Protein AF-X8CTS5-F1 (afdb_monomer)

Foldseek 3Di:
DPPVLDDDDDQQACPLLCQALNSCQSLLLLLLLVLQCVVVDPQLSVQLVVQCVPPVQPDDGNDNHHDDLQVSLVSSVVSPHDPSSSVSSNVVVCSVVSVVSNVVSVVVCVVLVHDDPPWDDLPPDTFPVVPVCRVVVSRD

Secondary structure (DSSP, 8-state):
---S----------TTGGGSTTS-HHHHHHHHHHHHHTT--HHHHHHHHHHHTSTTTSPPTT-S----HHHHHHHHHHTT--HHHHHHHHHTTTHHHHHHHHHHHHHHHHHTT--SSS--B-SSSB--TTSTTHHHHHH-

Organism: NCBI:txid1299331

Structure (mmCIF, N/CA/C/O backbone):
data_AF-X8CTS5-F1
#
_entry.id   AF-X8CTS5-F1
#
loop_
_atom_site.group_PDB
_atom_site.id
_atom_site.type_symbol
_atom_site.label_atom_id
_atom_site.label_alt_id
_atom_site.label_comp_id
_atom_site.label_asym_id
_atom_site.label_entity_id
_atom_site.label_seq_id
_atom_site.pdbx_PDB_ins_code
_atom_site.Cartn_x
_atom_site.Cartn_y
_atom_site.Cartn_z
_atom_site.occupancy
_atom_site.B_iso_or_equiv
_atom_site.auth_seq_id
_atom_site.auth_comp_id
_atom_site.auth_asym_id
_atom_site.auth_atom_id
_atom_site.pdbx_PDB_model_num
ATOM 1 N N . MET A 1 1 ? -17.293 -9.358 9.202 1.00 45.88 1 MET A N 1
ATOM 2 C CA . MET A 1 1 ? -16.677 -8.081 9.616 1.00 45.88 1 MET A CA 1
ATOM 3 C C . MET A 1 1 ? -17.398 -6.948 8.890 1.00 45.88 1 MET A C 1
ATOM 5 O O . MET A 1 1 ? -17.061 -6.725 7.742 1.00 45.88 1 MET A O 1
ATOM 9 N N . ASN A 1 2 ? -18.449 -6.326 9.454 1.00 57.03 2 ASN A N 1
ATOM 10 C CA . ASN A 1 2 ? -18.931 -5.013 8.971 1.00 57.03 2 ASN A CA 1
ATOM 11 C C . ASN A 1 2 ? -20.049 -4.410 9.845 1.00 57.03 2 ASN A C 1
ATOM 13 O O . ASN A 1 2 ? -21.174 -4.201 9.403 1.00 57.03 2 ASN A O 1
ATOM 17 N N . ASN A 1 3 ? -19.741 -4.078 11.099 1.00 67.50 3 ASN A N 1
ATOM 18 C CA . ASN A 1 3 ? -20.714 -3.426 11.987 1.00 67.50 3 ASN A CA 1
ATOM 19 C C . ASN A 1 3 ? -20.666 -1.886 11.846 1.00 67.50 3 ASN A C 1
ATOM 21 O O . ASN A 1 3 ? -21.266 -1.185 12.651 1.00 67.50 3 ASN A O 1
ATOM 25 N N . LYS A 1 4 ? -19.919 -1.363 10.853 1.00 78.62 4 LYS A N 1
ATOM 26 C CA . LYS A 1 4 ? -19.697 0.073 10.568 1.00 78.62 4 LYS A CA 1
ATOM 27 C C . LYS A 1 4 ? -19.244 0.908 11.779 1.00 78.62 4 LYS A C 1
ATOM 29 O O . LYS A 1 4 ? -19.485 2.106 11.832 1.00 78.62 4 LYS A O 1
ATOM 34 N N . LYS A 1 5 ? -18.567 0.276 12.740 1.00 85.06 5 LYS A N 1
ATOM 35 C CA . LYS A 1 5 ? -18.102 0.916 13.979 1.00 85.06 5 LYS A CA 1
ATOM 36 C C . LYS A 1 5 ? -16.803 1.718 13.824 1.00 85.06 5 LYS A C 1
ATOM 38 O O . LYS A 1 5 ? -16.464 2.480 14.717 1.00 85.06 5 LYS A O 1
ATOM 43 N N . LEU A 1 6 ? -16.068 1.531 12.725 1.00 87.31 6 LEU A N 1
ATOM 44 C CA . LEU A 1 6 ? -14.766 2.155 12.490 1.00 87.31 6 LEU A CA 1
ATOM 45 C C . LEU A 1 6 ? -14.596 2.503 11.009 1.00 87.31 6 LEU A C 1
ATOM 47 O O . LEU A 1 6 ? -15.006 1.734 10.137 1.00 87.31 6 LEU A O 1
ATOM 51 N N . ALA A 1 7 ? -13.938 3.630 10.745 1.00 89.31 7 ALA A N 1
ATOM 52 C CA . ALA A 1 7 ? -13.346 3.949 9.453 1.00 89.31 7 ALA A CA 1
ATOM 53 C C . ALA A 1 7 ? -11.821 3.938 9.607 1.00 89.31 7 ALA A C 1
ATOM 55 O O . ALA A 1 7 ? -11.279 4.634 10.463 1.00 89.31 7 ALA A O 1
ATOM 56 N N . VAL A 1 8 ? -11.133 3.141 8.791 1.00 90.75 8 VAL A N 1
ATOM 57 C CA . VAL A 1 8 ? -9.670 3.028 8.831 1.00 90.75 8 VAL A CA 1
ATOM 58 C C . VAL A 1 8 ? -9.076 3.913 7.744 1.00 90.75 8 VAL A C 1
ATOM 60 O O . VAL A 1 8 ? -9.451 3.804 6.577 1.00 90.75 8 VAL A O 1
ATOM 63 N N . ARG A 1 9 ? -8.134 4.784 8.118 1.00 91.25 9 ARG A N 1
ATOM 64 C CA . ARG A 1 9 ? -7.338 5.571 7.173 1.00 91.25 9 ARG A CA 1
ATOM 65 C C . ARG A 1 9 ? -5.901 5.062 7.172 1.00 91.25 9 ARG A C 1
ATOM 67 O O . ARG A 1 9 ? -5.203 5.165 8.175 1.00 91.25 9 ARG A O 1
ATOM 74 N N . TYR A 1 10 ? -5.458 4.553 6.028 1.00 92.88 10 TYR A N 1
ATOM 75 C CA . TYR A 1 10 ? -4.080 4.115 5.834 1.00 92.88 10 TYR A CA 1
ATOM 76 C C . TYR A 1 10 ? -3.195 5.301 5.441 1.00 92.88 10 TYR A C 1
ATOM 78 O O . TYR A 1 10 ? -3.404 5.931 4.404 1.00 92.88 10 TYR A O 1
ATOM 86 N N . HIS A 1 11 ? -2.191 5.590 6.265 1.00 93.81 11 HIS A N 1
ATOM 87 C CA . HIS A 1 11 ? -1.124 6.542 5.960 1.00 93.81 11 HIS A CA 1
ATOM 88 C C . HIS A 1 11 ? 0.127 5.754 5.583 1.00 93.81 11 HIS A C 1
ATOM 90 O O . HIS A 1 11 ? 0.928 5.389 6.439 1.00 93.81 11 HIS A O 1
ATOM 96 N N . LEU A 1 12 ? 0.249 5.423 4.300 1.00 95.50 12 LEU A N 1
ATOM 97 C CA . LEU A 1 12 ? 1.366 4.625 3.805 1.00 95.50 12 LEU A CA 1
ATOM 98 C C . LEU A 1 12 ? 2.591 5.507 3.575 1.00 95.50 12 LEU A C 1
ATOM 100 O O . LEU A 1 12 ? 2.459 6.640 3.121 1.00 95.50 12 LEU A O 1
ATOM 104 N N . LEU A 1 13 ? 3.767 4.974 3.891 1.00 96.00 13 LEU A N 1
ATOM 105 C CA . LEU A 1 13 ? 5.047 5.681 3.880 1.00 96.00 13 LEU A CA 1
ATOM 106 C C . LEU A 1 13 ? 6.053 4.928 3.002 1.00 96.00 13 LEU A C 1
ATOM 108 O O . LEU A 1 13 ? 5.826 3.769 2.660 1.00 96.00 13 LEU A O 1
ATOM 112 N N . ASN A 1 14 ? 7.172 5.567 2.656 1.00 96.19 14 ASN A N 1
ATOM 113 C CA . ASN A 1 14 ? 8.181 5.006 1.753 1.00 96.19 14 ASN A CA 1
ATOM 114 C C . ASN A 1 14 ? 9.644 5.186 2.218 1.00 96.19 14 ASN A C 1
ATOM 116 O O . ASN A 1 14 ? 10.563 5.131 1.413 1.00 96.19 14 ASN A O 1
ATOM 120 N N . PHE A 1 15 ? 9.899 5.365 3.518 1.00 93.38 15 PHE A N 1
ATOM 121 C CA . PHE A 1 15 ? 11.212 5.817 4.037 1.00 93.38 15 PHE A CA 1
ATOM 122 C C . PHE A 1 15 ? 12.238 4.688 4.028 1.00 93.38 15 PHE A C 1
ATOM 124 O O . PHE A 1 15 ? 13.425 4.922 4.225 1.00 93.38 15 PHE A O 1
ATOM 131 N N . LEU A 1 16 ? 11.764 3.460 3.828 1.00 93.75 16 LEU A N 1
ATOM 132 C CA . LEU A 1 16 ? 12.583 2.271 3.676 1.00 93.75 16 LEU A CA 1
ATOM 133 C C . LEU A 1 16 ? 12.985 2.035 2.215 1.00 93.75 16 LEU A C 1
ATOM 135 O O . LEU A 1 16 ? 13.644 1.037 1.943 1.00 93.75 16 LEU A O 1
ATOM 139 N N . ASP A 1 17 ? 12.625 2.926 1.281 1.00 95.75 17 ASP A N 1
ATOM 140 C CA . ASP A 1 17 ? 13.036 2.819 -0.121 1.00 95.75 17 ASP A CA 1
ATOM 141 C C . ASP A 1 17 ? 14.544 2.620 -0.247 1.00 95.75 17 ASP A C 1
ATOM 143 O O . ASP A 1 17 ? 14.956 1.609 -0.806 1.00 95.75 17 ASP A O 1
ATOM 147 N N . ASP A 1 18 ? 15.365 3.470 0.373 1.00 94.50 18 ASP A N 1
ATOM 148 C CA . ASP A 1 18 ? 16.833 3.375 0.300 1.00 94.50 18 ASP A CA 1
ATOM 149 C C . ASP A 1 18 ? 17.414 2.070 0.875 1.00 94.50 18 ASP A C 1
ATOM 151 O O . ASP A 1 18 ? 18.564 1.730 0.596 1.00 94.50 18 ASP A O 1
ATOM 155 N N . ARG A 1 19 ? 16.631 1.326 1.668 1.00 93.31 19 ARG A N 1
ATOM 156 C CA . ARG A 1 19 ? 17.015 0.023 2.237 1.00 93.31 19 ARG A CA 1
ATOM 157 C C . ARG A 1 19 ? 16.587 -1.167 1.381 1.00 93.31 19 ARG A C 1
ATOM 159 O O . ARG A 1 19 ? 16.966 -2.298 1.678 1.00 93.31 19 ARG A O 1
ATOM 166 N N . SER A 1 20 ? 15.774 -0.931 0.357 1.00 95.81 20 SER A N 1
ATOM 167 C CA . SER A 1 20 ? 15.361 -1.953 -0.603 1.00 95.81 20 SER A CA 1
ATOM 168 C C . SER A 1 20 ? 16.398 -2.127 -1.712 1.00 95.81 20 SER A C 1
ATOM 170 O O . SER A 1 20 ? 17.134 -1.191 -2.035 1.00 95.81 20 SER A O 1
ATOM 172 N N . HIS A 1 21 ? 16.436 -3.309 -2.330 1.00 96.25 21 HIS A N 1
ATOM 173 C CA . HIS A 1 21 ? 17.362 -3.607 -3.424 1.00 96.25 21 HIS A CA 1
ATOM 174 C C . HIS A 1 21 ? 17.200 -2.629 -4.601 1.00 96.25 21 HIS A C 1
ATOM 176 O O . HIS A 1 21 ? 18.170 -2.060 -5.098 1.00 96.25 21 HIS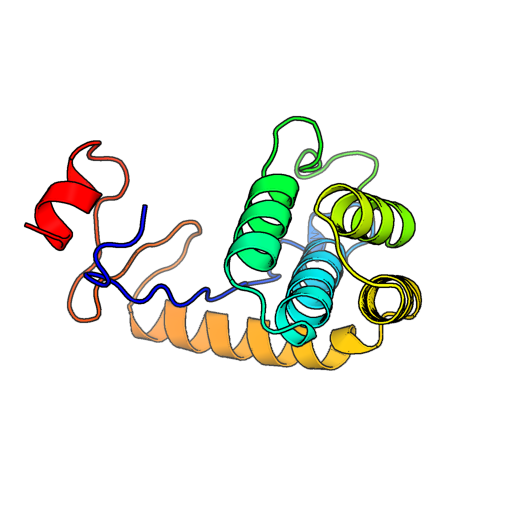 A O 1
ATOM 182 N N . SER A 1 22 ? 15.954 -2.373 -5.001 1.00 96.00 22 SER A N 1
ATOM 183 C CA . SER A 1 22 ? 15.584 -1.467 -6.093 1.00 96.00 22 SER A CA 1
ATOM 184 C C . SER A 1 22 ? 15.649 0.018 -5.729 1.00 96.00 22 SER A C 1
ATOM 186 O O . SER A 1 22 ? 15.407 0.864 -6.591 1.00 96.00 22 SER A O 1
ATOM 188 N N . ARG A 1 23 ? 15.888 0.353 -4.455 1.00 96.56 23 ARG A N 1
ATOM 189 C CA . ARG A 1 23 ? 15.771 1.709 -3.890 1.00 96.56 23 ARG A CA 1
ATOM 190 C C . ARG A 1 23 ? 14.406 2.386 -4.076 1.00 96.56 23 ARG A C 1
ATOM 192 O O . ARG A 1 23 ? 14.295 3.602 -3.976 1.00 96.56 23 ARG A O 1
ATOM 199 N N . THR A 1 24 ? 13.370 1.618 -4.408 1.00 96.88 24 THR A N 1
ATOM 200 C CA . THR A 1 24 ? 12.047 2.149 -4.788 1.00 96.88 24 THR A CA 1
ATOM 201 C C . THR A 1 24 ? 10.883 1.265 -4.344 1.00 96.88 24 THR A C 1
ATOM 203 O O . THR A 1 24 ? 9.730 1.578 -4.649 1.00 96.88 24 THR A O 1
ATOM 206 N N . TYR A 1 25 ? 11.155 0.149 -3.657 1.00 97.38 25 TYR A N 1
ATOM 207 C CA . TYR A 1 25 ? 10.148 -0.868 -3.346 1.00 97.38 25 TYR A CA 1
ATOM 208 C C . TYR A 1 25 ? 8.935 -0.307 -2.603 1.00 97.38 25 TYR A C 1
ATOM 210 O O . TYR A 1 25 ? 7.799 -0.591 -2.979 1.00 97.38 25 TYR A O 1
ATOM 218 N N . SER A 1 26 ? 9.156 0.501 -1.566 1.00 97.25 26 SER A N 1
ATOM 219 C CA . SER A 1 26 ? 8.071 1.051 -0.756 1.00 97.25 26 SER A CA 1
ATOM 220 C C . SER A 1 26 ? 7.232 2.025 -1.581 1.00 97.25 26 SER A C 1
ATOM 222 O O . SER A 1 26 ? 6.009 1.946 -1.540 1.00 97.25 26 SER A O 1
ATOM 224 N N . THR A 1 27 ? 7.849 2.886 -2.398 1.00 98.19 27 THR A N 1
ATOM 225 C CA . THR A 1 27 ? 7.102 3.758 -3.323 1.00 98.19 27 THR A CA 1
ATOM 226 C C . THR A 1 27 ? 6.270 2.955 -4.326 1.00 98.19 27 THR A C 1
ATOM 228 O O . THR A 1 27 ? 5.101 3.283 -4.536 1.00 98.19 27 THR A O 1
ATOM 231 N N . ARG A 1 28 ? 6.827 1.894 -4.925 1.00 98.38 28 ARG A N 1
ATOM 232 C CA . ARG A 1 28 ? 6.109 1.035 -5.888 1.00 98.38 28 ARG A CA 1
ATOM 233 C C . ARG A 1 28 ? 4.964 0.269 -5.222 1.00 98.38 28 ARG A C 1
ATOM 235 O O . ARG A 1 28 ? 3.858 0.245 -5.757 1.00 98.38 28 ARG A O 1
ATOM 242 N N . ALA A 1 29 ? 5.178 -0.257 -4.016 1.00 98.19 29 ALA A N 1
ATOM 243 C CA . ALA A 1 29 ? 4.128 -0.890 -3.221 1.00 98.19 29 ALA A CA 1
ATOM 244 C C . ALA A 1 29 ? 2.999 0.100 -2.885 1.00 98.19 29 ALA A C 1
ATOM 246 O O . ALA A 1 29 ? 1.826 -0.215 -3.080 1.00 98.19 29 ALA A O 1
ATOM 247 N N . VAL A 1 30 ? 3.334 1.323 -2.450 1.00 98.19 30 VAL A N 1
ATOM 248 C CA . VAL A 1 30 ? 2.351 2.391 -2.201 1.00 98.19 30 VAL A CA 1
ATOM 249 C C . VAL A 1 30 ? 1.574 2.716 -3.478 1.00 98.19 30 VAL A C 1
ATOM 251 O O . VAL A 1 30 ? 0.346 2.758 -3.430 1.00 98.19 30 VAL A O 1
ATOM 254 N N . ALA A 1 31 ? 2.243 2.885 -4.621 1.00 98.38 31 ALA A N 1
ATOM 255 C CA . ALA A 1 31 ? 1.583 3.134 -5.905 1.00 98.38 31 ALA A CA 1
ATOM 256 C C . ALA A 1 31 ? 0.599 2.015 -6.267 1.00 98.38 31 ALA A C 1
ATOM 258 O O . ALA A 1 31 ? -0.549 2.292 -6.609 1.00 98.38 31 ALA A O 1
ATOM 259 N N . ALA A 1 32 ? 0.998 0.753 -6.089 1.00 98.38 32 ALA A N 1
ATOM 260 C CA . ALA A 1 32 ? 0.124 -0.380 -6.358 1.00 98.38 32 ALA A CA 1
ATOM 261 C C . ALA A 1 32 ? -1.143 -0.367 -5.486 1.00 98.38 32 ALA A C 1
ATOM 263 O O . ALA A 1 32 ? -2.228 -0.675 -5.982 1.00 98.38 32 ALA A O 1
ATOM 264 N N . THR A 1 33 ? -1.052 0.061 -4.217 1.00 97.88 33 THR A N 1
ATOM 265 C CA . THR A 1 33 ? -2.255 0.230 -3.380 1.00 97.88 33 THR A CA 1
ATOM 266 C C . THR A 1 33 ? -3.200 1.312 -3.909 1.00 97.88 33 THR A C 1
ATOM 268 O O . THR A 1 33 ? -4.413 1.145 -3.790 1.00 97.88 33 THR A O 1
ATOM 271 N N . TYR A 1 34 ? -2.6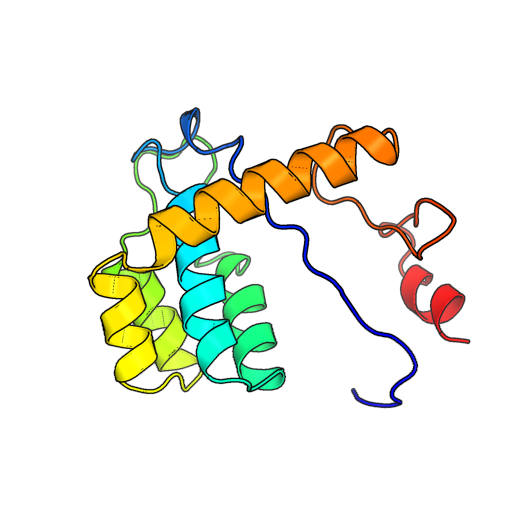89 2.390 -4.517 1.00 97.44 34 TYR A N 1
ATOM 272 C CA . TYR A 1 34 ? -3.520 3.444 -5.112 1.00 97.44 34 TYR A CA 1
ATOM 273 C C . TYR A 1 34 ? -4.191 2.985 -6.410 1.00 97.44 34 TYR A C 1
ATOM 275 O O . TYR A 1 34 ? -5.402 3.174 -6.545 1.00 97.44 34 TYR A O 1
ATOM 283 N N . CYS A 1 35 ? -3.469 2.257 -7.269 1.00 98.06 35 CYS A N 1
ATOM 284 C CA . CYS A 1 35 ? -4.062 1.600 -8.435 1.00 98.06 35 CYS A CA 1
ATOM 285 C C . CYS A 1 35 ? -5.218 0.674 -8.020 1.00 98.06 35 CYS A C 1
ATOM 287 O O . CYS A 1 35 ? -6.282 0.678 -8.634 1.00 98.06 35 CYS A O 1
ATOM 289 N N . VAL A 1 36 ? -5.032 -0.113 -6.955 1.00 98.00 36 VAL A N 1
ATOM 290 C CA . VAL A 1 36 ? -6.069 -1.008 -6.422 1.00 98.00 36 VAL A CA 1
ATOM 291 C C . VAL A 1 36 ? -7.243 -0.223 -5.824 1.00 98.00 36 VAL A C 1
ATOM 293 O O . VAL A 1 36 ? -8.402 -0.559 -6.072 1.00 98.00 36 VAL A O 1
ATOM 296 N N . ALA A 1 37 ? -6.968 0.848 -5.076 1.00 96.56 37 ALA A N 1
ATOM 297 C CA . ALA A 1 37 ? -7.999 1.701 -4.486 1.00 96.56 37 ALA A CA 1
ATOM 298 C C . ALA A 1 37 ? -8.897 2.371 -5.540 1.00 96.56 37 ALA A C 1
ATOM 300 O O . ALA A 1 37 ? -10.077 2.599 -5.271 1.00 96.56 37 ALA A O 1
ATOM 301 N N . ALA A 1 38 ? -8.381 2.637 -6.74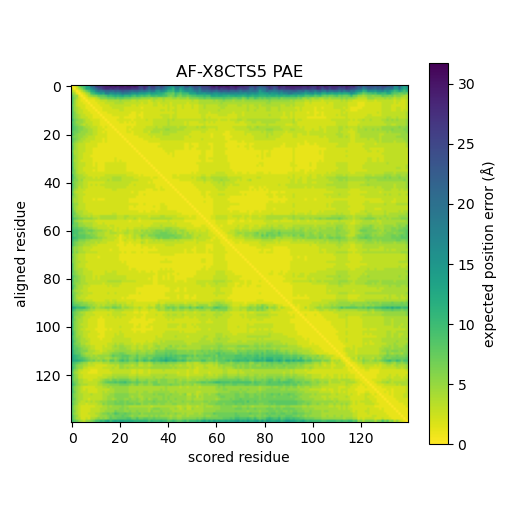6 1.00 95.44 38 ALA A N 1
ATOM 302 C CA . ALA A 1 38 ? -9.151 3.220 -7.847 1.00 95.44 38 ALA A CA 1
ATOM 303 C C . ALA A 1 38 ? -10.338 2.344 -8.297 1.00 95.44 38 ALA A C 1
ATOM 305 O O . ALA A 1 38 ? -11.307 2.864 -8.848 1.00 95.44 38 ALA A O 1
ATOM 306 N N . GLN A 1 39 ? -10.310 1.034 -8.021 1.00 96.06 39 GLN A N 1
ATOM 307 C CA . GLN A 1 39 ? -11.431 0.130 -8.303 1.00 96.06 39 GLN A CA 1
ATOM 308 C C . GLN A 1 39 ? -12.598 0.281 -7.303 1.00 96.06 39 GLN A C 1
ATOM 310 O O . GLN A 1 39 ? -13.672 -0.270 -7.532 1.00 96.06 39 GLN A O 1
ATOM 315 N N . ASN A 1 40 ? -12.420 1.052 -6.222 1.00 95.62 40 ASN A N 1
ATOM 316 C CA . ASN A 1 40 ? -13.458 1.379 -5.238 1.00 95.62 40 ASN A CA 1
ATOM 317 C C . ASN A 1 40 ? -14.152 0.149 -4.611 1.00 95.62 40 ASN A C 1
ATOM 319 O O . ASN A 1 40 ? -15.351 0.163 -4.328 1.00 95.62 40 ASN A O 1
ATOM 323 N N . ASP A 1 41 ? -13.385 -0.917 -4.374 1.00 95.88 41 ASP A N 1
ATOM 324 C CA . ASP A 1 41 ? -13.825 -2.116 -3.661 1.00 95.88 41 ASP A CA 1
ATOM 325 C C . ASP A 1 41 ? -12.991 -2.282 -2.384 1.00 95.88 41 ASP A C 1
ATOM 327 O O . ASP A 1 41 ? -11.797 -2.586 -2.418 1.00 95.88 41 ASP A O 1
ATOM 331 N N . ALA A 1 42 ? -13.634 -2.064 -1.234 1.00 92.94 42 ALA A N 1
ATOM 332 C CA . ALA A 1 42 ? -12.971 -2.093 0.065 1.00 92.94 42 ALA A CA 1
ATOM 333 C C . ALA A 1 42 ? -12.458 -3.489 0.449 1.00 92.94 42 ALA A C 1
ATOM 335 O O . ALA A 1 42 ? -11.424 -3.592 1.113 1.00 92.94 42 ALA A O 1
ATOM 336 N N . LYS A 1 43 ? -13.155 -4.560 0.045 1.00 94.06 43 LYS A N 1
ATOM 337 C CA . LYS A 1 43 ? -12.711 -5.927 0.339 1.00 94.06 43 LYS A CA 1
ATOM 338 C C . LYS A 1 43 ? -11.469 -6.241 -0.484 1.00 94.06 43 LYS A C 1
ATOM 340 O O . LYS A 1 43 ? -10.481 -6.707 0.070 1.00 94.06 43 LYS A O 1
ATOM 345 N N . LEU A 1 44 ? -11.506 -5.920 -1.773 1.00 96.94 44 LEU A N 1
ATOM 346 C CA . LEU A 1 44 ? -10.384 -6.118 -2.684 1.00 96.94 44 LEU A CA 1
ATOM 347 C C . LEU A 1 44 ? -9.150 -5.321 -2.239 1.00 96.94 44 LEU A C 1
ATOM 349 O O . LEU A 1 44 ? -8.051 -5.873 -2.194 1.00 96.94 44 LEU A O 1
ATOM 353 N N . TYR A 1 45 ? -9.327 -4.056 -1.838 1.00 97.25 45 TYR A N 1
ATOM 354 C CA . TYR A 1 45 ? -8.242 -3.253 -1.270 1.00 97.25 45 TYR A CA 1
ATOM 355 C C . TYR A 1 45 ? -7.656 -3.898 -0.011 1.00 97.25 45 TYR A C 1
ATOM 357 O O . TYR A 1 45 ? -6.438 -4.023 0.098 1.00 97.25 45 TYR A O 1
ATOM 365 N N . SER A 1 46 ? -8.510 -4.333 0.922 1.00 95.94 46 SER A N 1
ATOM 366 C CA . SER A 1 46 ? -8.064 -4.991 2.154 1.00 95.94 46 SER A CA 1
ATOM 367 C C . SER A 1 46 ? -7.301 -6.283 1.862 1.00 95.94 46 SER A C 1
ATOM 369 O O . SER A 1 46 ? -6.254 -6.507 2.463 1.00 95.94 46 SER A O 1
ATOM 371 N N . ASP A 1 47 ? -7.786 -7.111 0.936 1.00 97.81 47 ASP A N 1
ATOM 372 C CA . ASP A 1 47 ? -7.143 -8.374 0.568 1.00 97.81 47 ASP A CA 1
ATOM 373 C C . ASP A 1 47 ? -5.779 -8.129 -0.100 1.00 97.81 47 ASP A C 1
ATOM 375 O O . ASP A 1 47 ? -4.797 -8.788 0.244 1.00 97.81 47 ASP A O 1
ATOM 379 N N . PHE A 1 48 ? -5.685 -7.147 -1.007 1.00 98.44 48 PHE A N 1
ATOM 380 C CA . PHE A 1 48 ? -4.412 -6.742 -1.611 1.00 98.44 48 PHE A CA 1
ATOM 381 C C . PHE A 1 48 ? -3.430 -6.223 -0.559 1.00 98.44 48 PHE A C 1
ATOM 383 O O . PHE A 1 48 ? -2.276 -6.651 -0.518 1.00 98.44 48 PHE A O 1
ATOM 390 N N . TYR A 1 49 ? -3.897 -5.319 0.306 1.00 97.81 49 TYR A N 1
ATOM 391 C CA . TYR A 1 49 ? -3.092 -4.728 1.366 1.00 97.81 49 TYR A CA 1
ATOM 392 C C . TYR A 1 49 ? -2.550 -5.803 2.309 1.00 97.81 49 TYR A C 1
ATOM 394 O O . TYR A 1 49 ? -1.349 -5.843 2.555 1.00 97.81 49 TYR A O 1
ATOM 402 N N . SER A 1 50 ? -3.394 -6.728 2.775 1.00 97.44 50 SER A N 1
ATOM 403 C CA . SER A 1 50 ? -2.953 -7.884 3.564 1.00 97.44 50 SER A CA 1
ATOM 404 C C . SER A 1 50 ? -1.961 -8.763 2.800 1.00 97.44 50 SER A C 1
ATOM 406 O O . SER A 1 50 ? -0.990 -9.233 3.387 1.00 97.44 50 SER A O 1
ATOM 408 N N . GLY A 1 51 ? -2.164 -8.942 1.493 1.00 98.19 51 GLY A N 1
ATOM 409 C CA . GLY A 1 51 ? -1.250 -9.663 0.615 1.00 98.19 51 GLY A CA 1
ATOM 410 C C . GLY A 1 51 ? 0.163 -9.077 0.582 1.00 98.19 51 GLY A C 1
ATOM 411 O O . GLY A 1 51 ? 1.120 -9.843 0.589 1.00 98.19 51 GLY A O 1
ATOM 412 N N . LEU A 1 52 ? 0.319 -7.748 0.629 1.00 97.75 52 LEU A N 1
ATOM 413 C CA . LEU A 1 52 ? 1.638 -7.095 0.661 1.00 97.75 52 LEU A CA 1
ATOM 414 C C . LEU A 1 52 ? 2.461 -7.448 1.911 1.00 97.75 52 LEU A C 1
ATOM 416 O O . LEU A 1 52 ? 3.689 -7.473 1.843 1.00 97.75 52 LEU A O 1
ATOM 420 N N . PHE A 1 53 ? 1.790 -7.714 3.035 1.00 96.19 53 PHE A N 1
ATOM 421 C CA . PHE A 1 53 ? 2.407 -8.069 4.321 1.00 96.19 53 PHE A CA 1
ATOM 422 C C . PHE A 1 53 ? 2.415 -9.577 4.593 1.00 96.19 53 PHE A C 1
ATOM 424 O O . PHE A 1 53 ? 2.845 -10.011 5.662 1.00 96.19 53 PHE A O 1
ATOM 431 N N . ALA A 1 54 ? 1.933 -10.396 3.656 1.00 97.06 54 ALA A N 1
ATOM 432 C CA . ALA A 1 54 ? 2.010 -11.841 3.794 1.00 97.06 54 ALA A CA 1
ATOM 433 C C . ALA A 1 54 ? 3.482 -12.283 3.818 1.00 97.06 54 ALA A C 1
ATOM 435 O O . ALA A 1 54 ? 4.308 -11.764 3.065 1.00 97.06 54 ALA A O 1
ATOM 436 N N . SER A 1 55 ? 3.813 -13.272 4.651 1.00 93.44 55 SER A N 1
ATOM 437 C CA . SER A 1 55 ? 5.196 -13.741 4.851 1.00 93.44 55 SER A CA 1
ATOM 438 C C . SER A 1 55 ? 5.871 -14.248 3.574 1.00 93.44 55 SER A C 1
ATOM 440 O O . SER A 1 55 ? 7.091 -14.214 3.458 1.00 93.44 55 SER A O 1
ATOM 442 N N . ASN A 1 56 ? 5.084 -14.711 2.604 1.00 93.44 56 ASN A N 1
ATOM 443 C CA . ASN A 1 56 ? 5.551 -15.171 1.301 1.00 93.44 56 ASN A CA 1
ATOM 444 C C . ASN A 1 56 ? 5.596 -14.063 0.238 1.00 93.44 56 ASN A C 1
ATOM 446 O O . ASN A 1 56 ? 5.955 -14.363 -0.902 1.00 93.44 56 ASN A O 1
ATOM 450 N N . PHE A 1 57 ? 5.202 -12.830 0.570 1.00 96.62 57 PHE A N 1
ATOM 451 C CA . PHE A 1 57 ? 5.171 -11.689 -0.342 1.00 96.62 57 PHE A CA 1
ATOM 452 C C . PHE A 1 57 ? 6.080 -10.546 0.122 1.00 96.62 57 PHE A C 1
ATOM 454 O O . PHE A 1 57 ? 6.884 -10.055 -0.670 1.00 96.62 57 PHE A O 1
ATOM 461 N N . GLN A 1 58 ? 6.013 -10.156 1.396 1.00 94.19 58 GLN A N 1
ATOM 462 C CA . GLN A 1 58 ? 6.847 -9.085 1.932 1.00 94.19 58 GLN A CA 1
ATOM 463 C C . GLN A 1 58 ? 8.336 -9.443 1.765 1.00 94.19 58 GLN A C 1
ATOM 465 O O . GLN A 1 58 ? 8.765 -10.488 2.261 1.00 94.19 58 GLN A O 1
ATOM 470 N N . PRO A 1 59 ? 9.136 -8.630 1.052 1.00 94.50 59 PRO A N 1
ATOM 471 C CA . PRO A 1 59 ? 10.555 -8.898 0.904 1.00 94.50 59 PRO A CA 1
ATOM 472 C C . PRO A 1 59 ? 11.257 -8.731 2.249 1.00 94.50 59 PRO A C 1
ATOM 474 O O . PRO A 1 59 ? 10.859 -7.922 3.091 1.00 94.50 59 PRO A O 1
ATOM 477 N N . GLN A 1 60 ? 12.338 -9.481 2.428 1.00 93.06 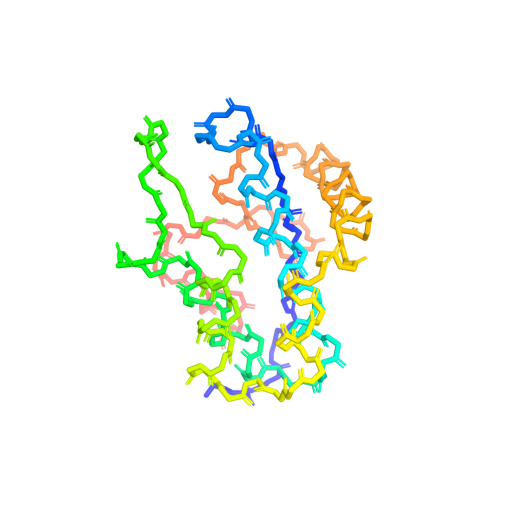60 GLN A N 1
ATOM 478 C CA . GLN A 1 60 ? 13.235 -9.283 3.554 1.00 93.06 60 GLN A CA 1
ATOM 479 C C . GLN A 1 60 ? 13.866 -7.885 3.465 1.00 93.06 60 GLN A C 1
ATOM 481 O O . GLN A 1 60 ? 14.430 -7.519 2.432 1.00 93.06 60 GLN A O 1
ATOM 486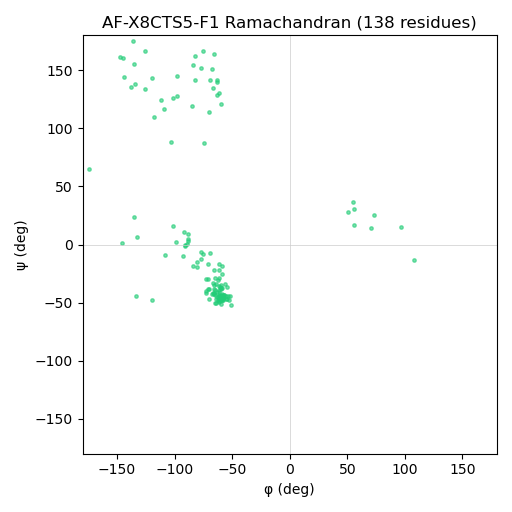 N N . GLU A 1 61 ? 13.797 -7.103 4.545 1.00 86.69 61 GLU A N 1
ATOM 487 C CA . GLU A 1 61 ? 14.472 -5.801 4.609 1.00 86.69 61 GLU A CA 1
ATOM 488 C C . GLU A 1 61 ? 15.992 -5.991 4.456 1.00 86.69 61 GLU A C 1
ATOM 490 O O . GLU A 1 61 ? 16.585 -6.845 5.116 1.00 86.69 61 GLU A O 1
ATOM 495 N N . GLY A 1 62 ? 16.619 -5.224 3.557 1.00 89.00 62 GLY A N 1
ATOM 496 C CA . GLY A 1 62 ? 18.034 -5.393 3.207 1.00 89.00 62 GLY A CA 1
ATOM 497 C C . GLY A 1 62 ? 18.350 -6.665 2.405 1.00 89.00 62 GLY A C 1
ATOM 498 O O . GLY A 1 62 ? 19.515 -7.046 2.309 1.00 89.00 62 GLY A O 1
ATOM 499 N N . GLY A 1 63 ? 17.335 -7.341 1.856 1.00 91.81 63 GLY A N 1
ATOM 500 C CA . GLY A 1 63 ? 17.503 -8.512 1.000 1.00 91.81 63 GLY A CA 1
ATOM 501 C C . GLY A 1 63 ? 18.197 -8.208 -0.333 1.00 91.81 63 GLY A C 1
ATOM 502 O O . GLY A 1 63 ? 18.286 -7.062 -0.776 1.00 91.81 63 GLY A O 1
ATOM 503 N N . ALA A 1 64 ? 18.677 -9.266 -0.991 1.00 93.50 64 ALA A N 1
ATOM 504 C CA . ALA A 1 64 ? 19.359 -9.173 -2.284 1.00 93.50 64 ALA A CA 1
ATOM 505 C C . ALA A 1 64 ? 18.422 -8.826 -3.453 1.00 93.50 64 ALA A C 1
ATOM 507 O O . ALA A 1 64 ? 18.908 -8.428 -4.502 1.00 93.50 64 ALA A O 1
ATOM 508 N N . GLU A 1 65 ? 17.109 -8.974 -3.270 1.00 95.12 65 GLU A N 1
ATOM 509 C CA . GLU A 1 65 ? 16.068 -8.668 -4.249 1.00 95.12 65 GLU A CA 1
ATOM 510 C C . GLU A 1 65 ? 14.824 -8.133 -3.521 1.00 95.12 65 GLU A C 1
ATOM 512 O O . GLU A 1 65 ? 14.637 -8.354 -2.320 1.00 95.12 65 GLU A O 1
ATOM 517 N N . ASP A 1 66 ? 13.958 -7.440 -4.255 1.00 96.94 66 ASP A N 1
ATOM 518 C CA . ASP A 1 66 ? 12.621 -7.051 -3.810 1.00 96.94 66 ASP A CA 1
ATOM 519 C C . ASP A 1 66 ? 11.594 -7.294 -4.928 1.00 96.94 66 ASP A C 1
ATOM 521 O O . ASP A 1 66 ? 11.952 -7.718 -6.028 1.00 96.94 66 ASP A O 1
ATOM 525 N N . ARG A 1 67 ? 10.300 -7.087 -4.645 1.00 97.56 67 ARG A N 1
ATOM 526 C CA . ARG A 1 67 ? 9.247 -7.425 -5.614 1.00 97.56 67 ARG A CA 1
ATOM 527 C C . ARG A 1 67 ? 9.256 -6.505 -6.815 1.00 97.56 67 ARG A C 1
ATOM 529 O O . ARG A 1 67 ? 9.366 -5.286 -6.686 1.00 97.56 67 ARG A O 1
ATOM 536 N N . THR A 1 68 ? 9.002 -7.095 -7.969 1.00 97.75 68 THR A N 1
ATOM 537 C CA . THR A 1 68 ? 8.778 -6.406 -9.239 1.00 97.75 68 THR A CA 1
ATOM 538 C C . THR A 1 68 ? 7.336 -5.910 -9.377 1.00 97.75 68 THR A C 1
ATOM 540 O O . THR A 1 68 ? 6.409 -6.413 -8.737 1.00 97.75 68 THR A O 1
ATOM 543 N N . ASP A 1 69 ? 7.108 -4.972 -10.296 1.00 98.19 69 ASP A N 1
ATOM 544 C CA . ASP A 1 69 ? 5.754 -4.485 -10.604 1.00 98.19 69 ASP A CA 1
ATOM 545 C C . ASP A 1 69 ? 4.874 -5.582 -11.222 1.00 98.19 69 ASP A C 1
ATOM 547 O O . ASP A 1 69 ? 3.662 -5.627 -11.009 1.00 98.19 69 ASP A O 1
ATOM 551 N N . GLY A 1 70 ? 5.492 -6.540 -11.920 1.00 98.31 70 GLY A N 1
ATOM 552 C CA . GLY A 1 70 ? 4.820 -7.747 -12.393 1.00 98.31 70 GLY A CA 1
ATOM 553 C C . GLY A 1 70 ? 4.275 -8.610 -11.252 1.00 98.31 70 GLY A C 1
ATOM 554 O O . GLY A 1 70 ? 3.161 -9.123 -11.362 1.00 98.31 70 GLY A O 1
ATOM 555 N N . GLU A 1 71 ? 5.012 -8.732 -10.147 1.00 98.56 71 GLU A N 1
ATOM 556 C CA . GLU A 1 71 ? 4.566 -9.473 -8.962 1.00 98.56 71 GLU A CA 1
ATOM 557 C C . GLU A 1 71 ? 3.472 -8.735 -8.190 1.00 98.56 71 GLU A C 1
ATOM 559 O O . GLU A 1 71 ? 2.503 -9.371 -7.777 1.00 98.56 71 GLU A O 1
ATOM 564 N N . PHE A 1 72 ? 3.557 -7.406 -8.052 1.00 98.62 72 PHE A N 1
ATOM 565 C CA . PHE A 1 72 ? 2.452 -6.614 -7.494 1.00 98.62 72 PHE A CA 1
ATOM 566 C C . PHE A 1 72 ? 1.182 -6.759 -8.336 1.00 98.62 72 PHE A C 1
ATOM 568 O O . PHE A 1 72 ? 0.096 -6.980 -7.802 1.00 98.62 72 PHE A O 1
ATOM 575 N N . ALA A 1 73 ? 1.313 -6.701 -9.662 1.00 98.62 73 ALA A N 1
ATOM 576 C CA . ALA A 1 73 ? 0.199 -6.903 -10.573 1.00 98.62 73 ALA A CA 1
ATOM 577 C C . ALA A 1 73 ? -0.374 -8.324 -10.447 1.00 98.62 73 ALA A C 1
ATOM 579 O O . ALA A 1 73 ? -1.589 -8.509 -10.420 1.00 98.62 73 ALA A O 1
ATOM 580 N N . GLN A 1 74 ? 0.478 -9.342 -10.316 1.00 98.62 74 GLN A N 1
ATOM 581 C CA . GLN A 1 74 ? 0.017 -10.710 -10.108 1.00 98.62 74 GLN A CA 1
ATOM 582 C C . GLN A 1 74 ? -0.707 -10.873 -8.764 1.00 98.62 74 GLN A C 1
ATOM 584 O O . GLN A 1 74 ? -1.741 -11.537 -8.725 1.00 98.62 74 GLN A O 1
ATOM 589 N N . LEU A 1 75 ? -0.232 -10.237 -7.689 1.00 98.69 75 LEU A N 1
ATOM 590 C CA . LEU A 1 75 ? -0.936 -10.207 -6.407 1.00 98.69 75 LEU A CA 1
ATOM 591 C C . LEU A 1 75 ? -2.315 -9.546 -6.541 1.00 98.69 75 LEU A C 1
ATOM 593 O O . LEU A 1 75 ? -3.311 -10.128 -6.114 1.00 98.69 75 LEU A O 1
ATOM 597 N N . ALA A 1 76 ? -2.391 -8.380 -7.191 1.00 98.50 76 ALA A N 1
ATOM 598 C CA . ALA A 1 76 ? -3.651 -7.684 -7.451 1.00 98.50 76 ALA A CA 1
ATOM 599 C C . ALA A 1 76 ? -4.628 -8.572 -8.2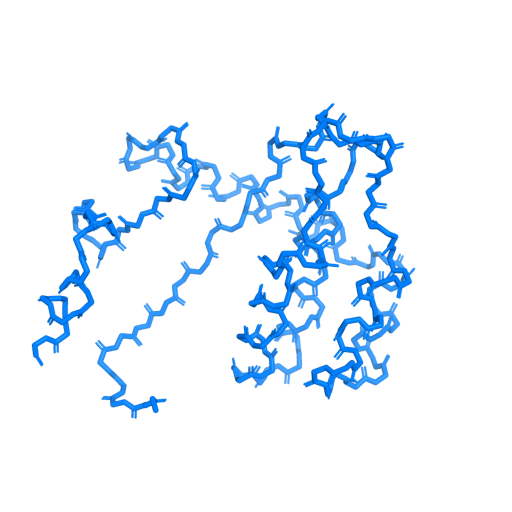40 1.00 98.50 76 ALA A C 1
ATOM 601 O O . ALA A 1 76 ? -5.798 -8.693 -7.882 1.00 98.50 76 ALA A O 1
ATOM 602 N N . LYS A 1 77 ? -4.137 -9.273 -9.268 1.00 98.38 77 LYS A N 1
ATOM 603 C CA . LYS A 1 77 ? -4.935 -10.231 -10.042 1.00 98.38 77 LYS A CA 1
ATOM 604 C C . LYS A 1 77 ? -5.456 -11.377 -9.171 1.00 98.38 77 LYS A C 1
ATOM 606 O O . LYS A 1 77 ? -6.623 -11.737 -9.291 1.00 98.38 77 LYS A O 1
ATOM 611 N N . THR A 1 78 ? -4.616 -11.940 -8.300 1.00 98.31 78 THR A N 1
ATOM 612 C CA . THR A 1 78 ? -4.987 -13.042 -7.395 1.00 98.31 78 THR A CA 1
ATOM 613 C C . THR A 1 78 ? -6.134 -12.658 -6.457 1.00 98.31 78 THR A C 1
ATOM 615 O O . THR A 1 78 ? -6.987 -13.496 -6.180 1.00 98.31 78 THR A O 1
ATOM 618 N N . VAL A 1 79 ? -6.202 -11.397 -6.016 1.00 98.00 79 VAL A N 1
ATOM 619 C CA . VAL A 1 79 ? -7.301 -10.896 -5.168 1.00 98.00 79 VAL A CA 1
ATOM 620 C C . VAL A 1 79 ? -8.505 -10.362 -5.960 1.00 98.00 79 VAL A C 1
ATOM 622 O O . VAL A 1 79 ? -9.456 -9.859 -5.368 1.00 98.00 79 VAL A O 1
ATOM 625 N N . GLY A 1 80 ? -8.497 -10.490 -7.293 1.00 97.94 80 GLY A N 1
ATOM 626 C CA . GLY A 1 80 ? -9.636 -10.163 -8.158 1.00 97.94 80 GLY A CA 1
ATOM 627 C C . GLY A 1 80 ? -9.608 -8.777 -8.809 1.00 97.94 80 GLY A C 1
ATOM 628 O O . GLY A 1 80 ? -10.637 -8.330 -9.317 1.00 97.94 80 GLY A O 1
ATOM 629 N N . ALA A 1 81 ? -8.466 -8.082 -8.823 1.00 98.19 81 ALA A N 1
ATOM 630 C CA . ALA A 1 81 ? -8.343 -6.792 -9.502 1.00 98.19 81 ALA A CA 1
ATOM 631 C C . ALA A 1 81 ? -8.552 -6.909 -11.021 1.00 98.19 81 ALA A C 1
ATOM 633 O O . ALA A 1 81 ? -8.078 -7.844 -11.673 1.00 98.19 81 ALA A O 1
ATOM 634 N N . GLY A 1 82 ? -9.262 -5.931 -11.586 1.00 97.94 82 GLY A N 1
ATOM 635 C CA . GLY A 1 82 ? -9.554 -5.857 -13.015 1.00 97.94 82 GLY A CA 1
ATOM 636 C C . GLY A 1 82 ? -8.349 -5.415 -13.850 1.00 97.94 82 GLY A C 1
ATOM 637 O O . GLY A 1 82 ? -7.371 -4.874 -13.338 1.00 97.94 82 GLY A O 1
ATOM 638 N N . ALA A 1 83 ? -8.435 -5.592 -15.172 1.00 97.94 83 ALA A N 1
ATOM 639 C CA . ALA A 1 83 ? -7.329 -5.322 -16.097 1.00 97.94 83 ALA A CA 1
ATOM 640 C C . ALA A 1 83 ? -6.769 -3.887 -16.014 1.00 97.94 83 ALA A C 1
ATOM 642 O O . ALA A 1 83 ? -5.563 -3.707 -16.145 1.00 97.94 83 ALA A O 1
ATOM 643 N N . ALA A 1 84 ? -7.610 -2.881 -15.746 1.00 97.69 84 ALA A N 1
ATOM 644 C CA . ALA A 1 84 ? -7.164 -1.495 -15.590 1.00 97.69 84 ALA A CA 1
ATOM 645 C C . ALA A 1 84 ? -6.186 -1.319 -14.412 1.00 97.69 84 ALA A C 1
ATOM 647 O O . ALA A 1 84 ? -5.166 -0.652 -14.560 1.00 97.69 84 ALA A O 1
ATOM 648 N N . VAL A 1 85 ? -6.445 -1.983 -13.279 1.00 98.06 85 VAL A N 1
ATOM 649 C CA . VAL A 1 85 ? -5.547 -1.980 -12.111 1.00 98.06 85 VAL A CA 1
ATOM 650 C C . VAL A 1 85 ? -4.224 -2.660 -12.453 1.00 98.06 85 VAL A C 1
ATOM 652 O O . VAL A 1 85 ? -3.158 -2.143 -12.137 1.00 98.06 85 VAL A O 1
ATOM 655 N N . ILE A 1 86 ? -4.285 -3.800 -13.147 1.00 98.44 86 ILE A N 1
ATOM 656 C CA . ILE A 1 86 ? -3.095 -4.540 -13.591 1.00 98.44 86 ILE A CA 1
ATOM 657 C C . ILE 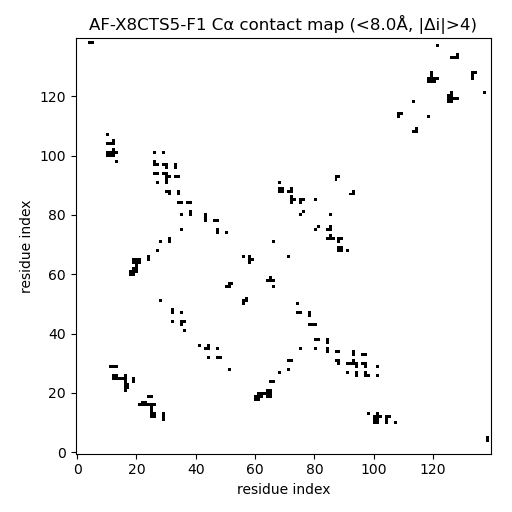A 1 86 ? -2.215 -3.673 -14.494 1.00 98.44 86 ILE A C 1
ATOM 659 O O . ILE A 1 86 ? -0.995 -3.672 -14.336 1.00 98.44 86 ILE A O 1
ATOM 663 N N . THR A 1 87 ? -2.825 -2.936 -15.424 1.00 98.31 87 THR A N 1
ATOM 664 C CA . THR A 1 87 ? -2.114 -1.998 -16.297 1.00 98.31 87 THR A CA 1
ATOM 665 C C . THR A 1 87 ? -1.486 -0.866 -15.492 1.00 98.31 87 THR A C 1
ATOM 667 O O . THR A 1 87 ? -0.282 -0.680 -15.619 1.00 98.31 87 THR A O 1
ATOM 670 N N . CYS A 1 88 ? -2.250 -0.201 -14.617 1.00 98.19 88 CYS A N 1
ATOM 671 C CA . CYS A 1 88 ? -1.768 0.895 -13.762 1.00 98.19 88 CYS A CA 1
ATOM 672 C C . CYS A 1 88 ? -0.529 0.498 -12.945 1.00 98.19 88 CYS A C 1
ATOM 674 O O . CYS A 1 88 ? 0.454 1.236 -12.886 1.00 98.19 88 CYS A O 1
ATOM 676 N N . ILE A 1 89 ? -0.545 -0.704 -12.353 1.00 98.25 89 ILE A N 1
ATOM 677 C CA . ILE A 1 89 ? 0.593 -1.212 -11.578 1.00 98.25 89 ILE A CA 1
ATOM 678 C C . ILE A 1 89 ? 1.817 -1.406 -12.477 1.00 98.25 89 ILE A C 1
ATOM 680 O O . ILE A 1 89 ? 2.913 -0.994 -12.114 1.00 98.25 89 ILE A O 1
ATOM 684 N N . LYS A 1 90 ? 1.645 -2.029 -13.649 1.00 97.19 90 LYS A N 1
ATOM 685 C CA . LYS A 1 90 ? 2.760 -2.349 -14.553 1.00 97.19 90 LYS A CA 1
ATOM 686 C C . LYS A 1 90 ? 3.363 -1.128 -15.241 1.00 97.19 90 LYS A C 1
ATOM 688 O O . LYS A 1 90 ? 4.536 -1.175 -15.596 1.00 97.19 90 LYS A O 1
ATOM 693 N N . SER A 1 91 ? 2.574 -0.086 -15.488 1.00 95.56 91 SER A N 1
ATOM 694 C CA . SER A 1 91 ? 3.060 1.157 -16.093 1.00 95.56 91 SER A CA 1
ATOM 695 C C . SER A 1 91 ? 3.670 2.116 -15.071 1.00 95.56 91 SER A C 1
ATOM 697 O O . SER A 1 91 ? 4.427 3.005 -15.455 1.00 95.56 91 SER A O 1
ATOM 699 N N . GLY A 1 92 ? 3.378 1.930 -13.778 1.00 91.94 92 GLY A N 1
ATOM 700 C CA . GLY A 1 92 ? 3.844 2.821 -12.719 1.00 91.94 92 GLY A CA 1
ATOM 701 C C . GLY A 1 92 ? 3.124 4.173 -12.707 1.00 91.94 92 GLY A C 1
ATOM 702 O O . GLY A 1 92 ? 3.687 5.152 -12.213 1.00 91.94 92 GLY A O 1
ATOM 703 N N . ASP A 1 93 ? 1.893 4.240 -13.230 1.00 87.44 93 ASP A N 1
ATOM 704 C CA . ASP A 1 93 ? 1.131 5.492 -13.389 1.00 87.44 93 ASP A CA 1
ATOM 705 C C . ASP A 1 93 ? 1.000 6.263 -12.065 1.00 87.44 93 ASP A C 1
ATOM 707 O O . ASP A 1 93 ? 1.101 7.490 -12.026 1.00 87.44 93 ASP A O 1
ATOM 711 N N . ASP A 1 94 ? 0.849 5.537 -10.954 1.00 92.75 94 ASP A N 1
ATOM 712 C CA . ASP A 1 94 ? 0.622 6.117 -9.630 1.00 92.75 94 ASP A CA 1
ATOM 713 C C . ASP A 1 94 ? 1.894 6.371 -8.807 1.00 92.75 94 ASP A C 1
ATOM 715 O O . ASP A 1 94 ? 1.807 6.719 -7.628 1.00 92.75 94 ASP A O 1
ATOM 719 N N . LEU A 1 95 ? 3.096 6.273 -9.388 1.00 95.56 95 LEU A N 1
ATOM 720 C CA . LEU A 1 95 ? 4.337 6.573 -8.654 1.00 95.56 95 LEU A CA 1
ATOM 721 C C . LEU A 1 95 ? 4.400 8.028 -8.164 1.00 95.56 95 LEU A C 1
ATOM 723 O O . LEU A 1 95 ? 4.907 8.295 -7.071 1.00 95.56 95 LEU A O 1
ATOM 727 N N . GLY A 1 96 ? 3.873 8.976 -8.945 1.00 94.75 96 GLY A N 1
ATOM 728 C CA . GLY A 1 96 ? 3.756 10.378 -8.531 1.00 94.75 96 GLY A CA 1
ATOM 729 C C . GLY A 1 96 ? 2.800 10.542 -7.348 1.00 94.75 96 GLY A C 1
ATOM 730 O O . GLY A 1 96 ? 3.173 11.110 -6.319 1.00 94.75 96 GLY A O 1
ATOM 731 N N . THR A 1 97 ? 1.601 9.960 -7.464 1.00 94.88 97 THR A N 1
ATOM 732 C CA . THR A 1 97 ? 0.593 9.907 -6.396 1.00 94.88 97 THR A CA 1
ATOM 733 C C . THR A 1 97 ? 1.180 9.308 -5.120 1.00 94.88 97 THR A C 1
ATOM 735 O O . THR A 1 97 ? 1.043 9.887 -4.042 1.00 94.88 97 THR A O 1
ATOM 738 N N . ALA A 1 98 ? 1.890 8.184 -5.238 1.00 97.12 98 ALA A N 1
ATOM 739 C CA . ALA A 1 98 ? 2.507 7.480 -4.125 1.00 97.12 98 ALA A CA 1
ATOM 740 C C . ALA A 1 98 ? 3.490 8.359 -3.354 1.00 97.12 98 ALA A C 1
ATOM 742 O O . ALA A 1 98 ? 3.385 8.454 -2.132 1.00 97.12 98 ALA A O 1
ATOM 743 N N . LYS A 1 99 ? 4.390 9.061 -4.056 1.00 97.44 99 LYS A N 1
ATOM 744 C CA . LYS A 1 99 ? 5.358 9.975 -3.432 1.00 97.44 99 LYS A CA 1
ATOM 745 C C . LYS A 1 99 ? 4.658 11.086 -2.657 1.00 97.44 99 LYS A C 1
ATOM 747 O O . LYS A 1 99 ? 4.932 11.268 -1.475 1.00 97.44 99 LYS A O 1
ATOM 752 N N . THR A 1 100 ? 3.704 11.780 -3.282 1.00 97.19 100 THR A N 1
ATOM 753 C CA . THR A 1 100 ? 2.942 12.850 -2.618 1.00 97.19 100 THR A CA 1
ATOM 754 C C . THR A 1 100 ? 2.199 12.335 -1.387 1.00 97.19 100 THR A C 1
ATOM 756 O O . THR A 1 100 ? 2.190 12.978 -0.336 1.00 97.19 100 THR A O 1
ATOM 759 N N . LYS A 1 101 ? 1.572 11.162 -1.488 1.00 96.12 101 LYS A N 1
ATOM 760 C CA . LYS A 1 101 ? 0.809 10.576 -0.386 1.00 96.12 101 LYS A CA 1
ATOM 761 C C . LYS A 1 101 ? 1.706 10.101 0.751 1.00 96.12 101 LYS A C 1
ATOM 763 O O . LYS A 1 101 ? 1.346 10.331 1.903 1.00 96.12 101 LYS A O 1
ATOM 768 N N . ALA A 1 102 ? 2.871 9.536 0.442 1.00 96.62 102 ALA A N 1
ATOM 769 C CA . ALA A 1 102 ? 3.875 9.192 1.437 1.00 96.62 102 ALA A CA 1
ATOM 770 C C . ALA A 1 102 ? 4.375 10.443 2.172 1.00 96.62 102 ALA A C 1
ATOM 772 O O . ALA A 1 102 ? 4.325 10.469 3.399 1.00 96.62 102 ALA A O 1
ATOM 773 N N . THR A 1 103 ? 4.727 11.521 1.454 1.00 96.06 103 THR A N 1
ATOM 774 C CA . THR A 1 103 ? 5.089 12.826 2.046 1.00 96.06 103 THR A CA 1
ATOM 775 C C . THR A 1 103 ? 4.023 13.338 3.020 1.00 96.06 103 THR A C 1
ATOM 777 O O . THR A 1 103 ? 4.337 13.698 4.156 1.00 96.06 103 THR A O 1
ATOM 780 N N . ASN A 1 104 ? 2.750 13.309 2.622 1.00 94.94 104 ASN A N 1
ATOM 781 C CA . ASN A 1 104 ? 1.643 13.718 3.493 1.00 94.94 104 ASN A CA 1
ATOM 782 C C . ASN A 1 104 ? 1.474 12.781 4.702 1.00 94.94 104 ASN A C 1
ATOM 784 O O . ASN A 1 104 ? 1.131 13.227 5.801 1.00 94.94 104 ASN A O 1
ATOM 788 N N . GLY A 1 105 ? 1.735 11.486 4.513 1.00 94.00 105 GLY A N 1
ATOM 789 C CA . GLY A 1 105 ? 1.792 10.496 5.581 1.00 94.00 105 GLY A CA 1
ATOM 790 C C . GLY A 1 105 ? 2.837 10.853 6.638 1.00 94.00 105 GLY A C 1
ATOM 791 O O . GLY A 1 105 ? 2.503 10.848 7.820 1.00 94.00 105 GLY A O 1
ATOM 792 N N . TYR A 1 106 ? 4.056 11.244 6.243 1.00 92.19 106 TYR A N 1
ATOM 793 C CA . TYR A 1 106 ? 5.082 11.688 7.201 1.00 92.19 106 TYR A CA 1
ATOM 794 C C . TYR A 1 106 ? 4.662 12.918 7.974 1.00 92.19 106 TYR A C 1
ATOM 796 O O . TYR A 1 106 ? 4.831 12.953 9.188 1.00 92.19 106 TYR A O 1
ATOM 804 N N . SER A 1 107 ? 4.112 13.918 7.282 1.00 91.88 107 SER A N 1
ATOM 805 C CA . SER A 1 107 ? 3.634 15.132 7.941 1.00 91.88 107 SER A CA 1
ATOM 806 C C . SER A 1 107 ? 2.595 14.784 9.011 1.00 91.88 107 SER A C 1
ATOM 808 O O . SER A 1 107 ? 2.713 15.235 10.150 1.00 91.88 107 SER A O 1
ATOM 810 N N . THR A 1 108 ? 1.668 13.875 8.694 1.00 90.94 108 THR A N 1
ATOM 811 C CA . THR A 1 108 ? 0.684 13.366 9.662 1.00 90.94 108 THR A CA 1
ATOM 812 C C . THR A 1 108 ? 1.360 12.649 10.834 1.00 90.94 108 THR A C 1
ATOM 814 O O . THR A 1 108 ? 1.074 12.974 11.982 1.00 90.94 108 THR A O 1
ATOM 817 N N . LEU A 1 109 ? 2.281 11.716 10.560 1.00 90.88 109 LEU A N 1
ATOM 818 C CA . LEU A 1 109 ? 2.992 10.935 11.580 1.00 90.88 109 LEU A CA 1
ATOM 819 C C . LEU A 1 109 ? 3.786 11.838 12.541 1.00 90.88 109 LEU A C 1
ATOM 821 O O . LEU A 1 109 ? 3.711 11.678 13.757 1.00 90.88 109 LEU A O 1
ATOM 825 N N . SER A 1 110 ? 4.487 12.838 11.999 1.00 88.81 110 SER A N 1
ATOM 826 C CA . SER A 1 110 ? 5.226 13.822 12.794 1.00 88.81 110 SER A CA 1
ATOM 827 C C . SER A 1 110 ? 4.307 14.700 13.645 1.00 88.81 110 SER A C 1
ATOM 829 O O . SER A 1 110 ? 4.625 14.971 14.799 1.00 88.81 110 SER A O 1
ATOM 831 N N . GLY A 1 111 ? 3.139 15.089 13.118 1.00 89.31 111 GLY A N 1
ATOM 832 C CA . GLY A 1 111 ? 2.167 15.919 13.832 1.00 89.31 111 GLY A CA 1
ATOM 833 C C . GLY A 1 111 ? 1.549 15.225 15.048 1.00 89.31 111 GLY A C 1
ATOM 834 O O . GLY A 1 111 ? 1.090 15.899 15.966 1.00 89.31 111 GLY A O 1
ATOM 835 N N . VAL A 1 112 ? 1.579 13.889 15.083 1.00 88.94 112 VAL A N 1
ATOM 836 C CA . VAL A 1 112 ? 1.125 13.072 16.221 1.00 88.94 112 VAL A CA 1
ATOM 837 C C . VAL A 1 112 ? 2.281 12.552 17.086 1.00 88.94 112 VAL A C 1
ATOM 839 O O . VAL A 1 112 ? 2.083 11.648 17.895 1.00 88.94 112 VAL A O 1
ATOM 842 N N . ASN A 1 113 ? 3.485 13.125 16.942 1.00 86.75 113 ASN A N 1
ATOM 843 C CA . ASN A 1 113 ? 4.705 12.746 17.669 1.00 86.75 113 ASN A CA 1
ATOM 844 C C . ASN A 1 113 ? 5.089 11.259 17.530 1.00 86.75 113 ASN A C 1
ATOM 846 O O . ASN A 1 113 ? 5.683 10.676 18.438 1.00 86.75 113 ASN A O 1
ATOM 850 N N . ALA A 1 114 ? 4.768 10.639 16.393 1.00 86.44 114 ALA A N 1
ATOM 851 C CA . ALA A 1 114 ? 5.168 9.273 16.081 1.00 86.44 114 ALA A CA 1
ATOM 852 C C . ALA A 1 114 ? 6.420 9.256 15.188 1.00 86.44 114 ALA A C 1
ATOM 854 O O . ALA A 1 114 ? 6.613 10.122 14.334 1.00 86.44 114 ALA A O 1
ATOM 855 N N . ASN A 1 115 ? 7.286 8.259 15.385 1.00 83.44 115 ASN A N 1
ATOM 856 C CA . ASN A 1 115 ? 8.590 8.163 14.713 1.00 83.44 115 ASN A CA 1
ATOM 857 C C . ASN A 1 115 ? 8.889 6.775 14.118 1.00 83.44 115 ASN A C 1
ATOM 859 O O . ASN A 1 115 ? 10.005 6.528 13.666 1.00 83.44 115 ASN A O 1
ATOM 863 N N . SER A 1 116 ? 7.923 5.857 14.139 1.00 87.62 116 SER A N 1
ATOM 864 C CA . SER A 1 116 ? 8.102 4.476 13.693 1.00 87.62 116 SER A CA 1
ATOM 865 C C . SER A 1 116 ? 6.820 3.912 13.089 1.00 87.62 116 SER A C 1
ATOM 867 O O . SER A 1 116 ? 5.725 4.438 13.292 1.00 87.62 116 SER A O 1
ATOM 869 N N . THR A 1 117 ? 6.970 2.835 12.321 1.00 90.69 117 THR A N 1
ATOM 870 C CA . THR A 1 117 ? 5.861 2.047 11.782 1.00 90.69 117 THR A CA 1
ATOM 871 C C . THR A 1 117 ? 5.939 0.607 12.294 1.00 90.69 117 THR A C 1
ATOM 873 O O . THR A 1 117 ? 7.047 0.072 12.352 1.00 90.69 117 THR A O 1
ATOM 876 N N . PRO A 1 118 ? 4.803 -0.053 12.580 1.00 93.44 118 PRO A N 1
ATOM 877 C CA . PRO A 1 118 ? 3.451 0.497 12.508 1.00 93.44 118 PRO A CA 1
ATOM 878 C C . PRO A 1 118 ? 3.117 1.400 13.710 1.00 93.44 118 PRO A C 1
ATOM 880 O O . PRO A 1 118 ? 3.634 1.218 14.811 1.00 93.44 118 PRO A O 1
ATOM 883 N N . PHE A 1 119 ? 2.225 2.366 13.480 1.00 94.56 119 PHE A N 1
ATOM 884 C CA . PHE A 1 119 ? 1.657 3.264 14.488 1.00 94.56 119 PHE A CA 1
ATOM 885 C C . PHE A 1 119 ? 0.142 3.350 14.278 1.00 94.56 119 PHE A C 1
ATOM 887 O O . PHE A 1 119 ? -0.314 3.428 13.136 1.00 94.56 119 PHE A O 1
ATOM 894 N N . VAL A 1 120 ? -0.634 3.320 15.364 1.00 94.44 120 VAL A N 1
ATOM 895 C CA . VAL A 1 120 ? -2.103 3.344 15.323 1.00 94.44 120 VAL A CA 1
ATOM 896 C C . VAL A 1 120 ? -2.607 4.489 16.193 1.00 94.44 120 VAL A C 1
ATOM 898 O O . VAL A 1 120 ? -2.150 4.671 17.318 1.00 94.44 120 VAL A O 1
ATOM 901 N N . TRP A 1 121 ? -3.554 5.259 15.663 1.00 93.00 121 TRP A N 1
ATOM 902 C CA . TRP A 1 121 ? -4.138 6.434 16.303 1.00 93.00 121 TRP A CA 1
ATOM 903 C C . TRP A 1 121 ? -5.645 6.436 16.067 1.00 93.00 121 TRP A C 1
ATOM 905 O O . TRP A 1 121 ? -6.091 6.171 14.950 1.00 93.00 121 TRP A O 1
ATOM 915 N N . ASP A 1 122 ? -6.424 6.714 17.106 1.00 91.62 122 ASP A N 1
ATOM 916 C CA . ASP A 1 122 ? -7.892 6.658 17.056 1.00 91.62 122 ASP A CA 1
ATOM 917 C C . ASP A 1 122 ? -8.559 7.991 16.670 1.00 91.62 122 ASP A C 1
ATOM 919 O O . ASP A 1 122 ? -9.782 8.065 16.566 1.00 91.62 122 ASP A O 1
ATOM 923 N N . GLY A 1 123 ? -7.768 9.042 16.435 1.00 88.81 123 GLY A N 1
ATOM 924 C CA . GLY A 1 123 ? -8.263 10.405 16.215 1.00 88.81 123 GLY A CA 1
ATOM 925 C C . GLY A 1 123 ? -7.998 11.360 17.380 1.00 88.81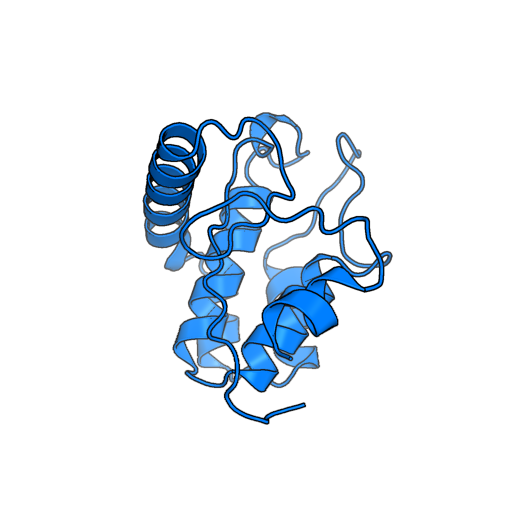 123 GLY A C 1
ATOM 926 O O . GLY A 1 123 ? -8.115 12.573 17.213 1.00 88.81 123 GLY A O 1
ATOM 927 N N . VAL A 1 124 ? -7.621 10.832 18.546 1.00 88.25 124 VAL A N 1
ATOM 928 C CA . VAL A 1 124 ? -7.324 11.612 19.754 1.00 88.25 124 VAL A CA 1
ATOM 929 C C . VAL A 1 124 ? -6.020 11.136 20.390 1.00 88.25 124 VAL A C 1
ATOM 931 O O .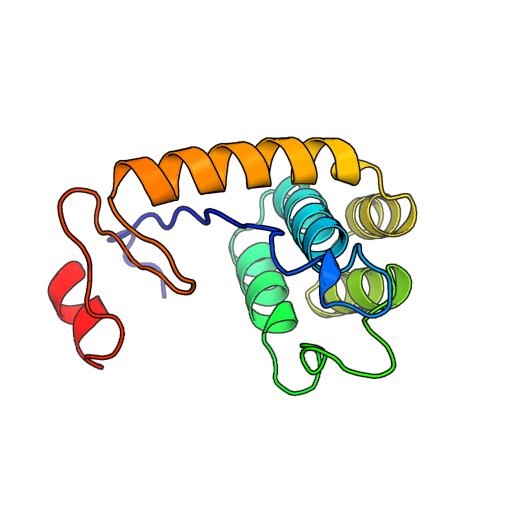 VAL A 1 124 ? -5.163 11.949 20.731 1.00 88.25 124 VAL A O 1
ATOM 934 N N . THR A 1 125 ? -5.823 9.823 20.502 1.00 91.75 125 THR A N 1
ATOM 935 C CA . THR A 1 125 ? -4.725 9.204 21.249 1.00 91.75 125 THR A CA 1
ATOM 936 C C . THR A 1 125 ? -4.049 8.056 20.505 1.00 91.75 125 THR A C 1
ATOM 938 O O . THR A 1 125 ? -4.613 7.430 19.605 1.00 91.75 125 THR A O 1
ATOM 941 N N . SER A 1 126 ? -2.786 7.806 20.866 1.00 92.75 126 SER A N 1
ATOM 942 C CA . SER A 1 126 ? -2.044 6.639 20.387 1.00 92.75 126 SER A CA 1
ATOM 943 C C . SER A 1 126 ? -2.663 5.358 20.944 1.00 92.75 126 SER A C 1
ATOM 945 O O . SER A 1 126 ? -2.951 5.264 22.138 1.00 92.75 126 SER A O 1
ATOM 947 N N . VAL A 1 127 ? -2.826 4.363 20.080 1.00 94.19 127 VAL A N 1
ATOM 948 C CA . VAL A 1 127 ? -3.400 3.063 20.416 1.00 94.19 127 VAL A CA 1
ATOM 949 C C . VAL A 1 127 ? -2.280 2.043 20.582 1.00 94.19 127 VAL A C 1
ATOM 951 O O . VAL A 1 127 ? -1.480 1.817 19.671 1.00 94.19 127 VAL A O 1
ATOM 954 N N . ASN A 1 128 ? -2.262 1.356 21.725 1.00 93.56 128 ASN A N 1
ATOM 955 C CA . ASN A 1 128 ? -1.391 0.202 21.922 1.00 93.56 128 ASN A CA 1
ATOM 956 C C . ASN A 1 128 ? -1.932 -1.017 21.156 1.00 93.56 128 ASN A C 1
ATOM 958 O O . ASN A 1 128 ? -2.664 -1.834 21.709 1.00 93.56 128 ASN A O 1
ATOM 962 N N . TYR A 1 129 ? -1.549 -1.153 19.888 1.00 91.25 129 TYR A N 1
ATOM 963 C CA . TYR A 1 129 ? -1.970 -2.267 19.030 1.00 91.25 129 TYR A CA 1
ATOM 964 C C . TYR A 1 129 ? -1.362 -3.626 19.424 1.00 91.25 129 TYR A C 1
ATOM 966 O O . TYR A 1 129 ? -1.746 -4.648 18.856 1.00 91.25 129 TYR A O 1
ATOM 974 N N . GLN A 1 130 ? -0.419 -3.657 20.374 1.00 94.00 130 GLN A N 1
ATOM 975 C CA . GLN A 1 130 ? 0.122 -4.902 20.926 1.00 94.00 130 GLN A CA 1
ATOM 976 C C . GLN A 1 130 ? -0.803 -5.519 21.986 1.00 94.00 130 GLN A C 1
ATOM 978 O O . GLN A 1 130 ? -0.690 -6.713 22.256 1.00 94.00 130 GLN A O 1
ATOM 983 N N . ASP A 1 131 ? -1.725 -4.745 22.577 1.00 95.00 131 ASP A N 1
ATOM 984 C CA . ASP A 1 131 ? -2.792 -5.304 23.415 1.00 95.00 131 ASP A CA 1
ATOM 985 C C . ASP A 1 131 ? -3.770 -6.063 22.507 1.00 95.00 131 ASP A C 1
ATOM 987 O O . ASP A 1 131 ? -4.462 -5.415 21.730 1.00 95.00 131 ASP A O 1
ATOM 991 N N . PRO A 1 132 ? -3.916 -7.396 22.595 1.00 94.19 132 PRO A N 1
ATOM 992 C CA . PRO A 1 132 ? -4.830 -8.143 21.727 1.00 94.19 132 PRO A CA 1
ATOM 993 C C . PRO A 1 132 ? -6.299 -7.692 21.841 1.00 94.19 132 PRO A C 1
ATOM 995 O O . PRO A 1 132 ? -7.089 -7.958 20.936 1.00 94.19 132 PRO A O 1
ATOM 998 N N . ALA A 1 133 ? -6.677 -6.990 22.915 1.00 94.81 133 ALA A N 1
ATOM 999 C CA . ALA A 1 133 ? -8.009 -6.422 23.105 1.00 94.81 133 ALA A CA 1
ATOM 1000 C C . ALA A 1 133 ? -8.176 -4.997 22.537 1.00 94.81 133 ALA A C 1
ATOM 1002 O O . ALA A 1 133 ? -9.269 -4.438 22.653 1.00 94.81 133 ALA A O 1
ATOM 1003 N N . TRP A 1 134 ? -7.142 -4.396 21.927 1.00 94.25 134 TRP A N 1
ATOM 1004 C CA . TRP A 1 134 ? -7.147 -2.996 21.475 1.00 94.25 134 TRP A CA 1
ATOM 1005 C C . TRP A 1 134 ? -8.365 -2.655 20.605 1.00 94.25 134 TRP A C 1
ATOM 1007 O O . TRP A 1 134 ? -9.030 -1.644 20.826 1.00 94.25 134 TRP A O 1
ATOM 1017 N N . LEU A 1 135 ? -8.707 -3.532 19.657 1.00 91.88 135 LEU A N 1
ATOM 1018 C CA . LEU A 1 135 ? -9.808 -3.299 18.726 1.00 91.88 135 LEU A CA 1
ATOM 1019 C C . LEU A 1 135 ? -11.175 -3.390 19.418 1.00 91.88 135 LEU A C 1
ATOM 1021 O O . LEU A 1 135 ? -12.068 -2.594 19.124 1.00 91.88 135 LEU A O 1
ATOM 1025 N N . THR A 1 136 ? -11.335 -4.320 20.363 1.00 92.06 136 THR A N 1
ATOM 1026 C CA . THR A 1 136 ? -12.551 -4.421 21.184 1.00 92.06 136 THR A CA 1
ATOM 1027 C C . THR A 1 136 ? -12.721 -3.161 22.028 1.00 92.06 136 THR A C 1
ATOM 1029 O O . THR A 1 136 ? -13.792 -2.566 22.015 1.00 92.06 136 THR A O 1
ATOM 1032 N N . ARG A 1 137 ? -11.651 -2.676 22.677 1.00 90.62 137 ARG A N 1
ATOM 1033 C CA . ARG A 1 137 ? -11.695 -1.428 23.463 1.00 90.62 137 ARG A CA 1
ATOM 1034 C C . ARG A 1 137 ? -12.091 -0.212 22.621 1.00 90.62 137 ARG A C 1
ATOM 1036 O O . ARG A 1 137 ? -12.814 0.642 23.118 1.00 90.62 137 ARG A O 1
ATOM 1043 N N . LEU A 1 138 ? -11.643 -0.141 21.365 1.00 90.12 138 LEU A N 1
ATOM 1044 C CA . LEU A 1 138 ? -11.994 0.956 20.456 1.00 90.12 138 LEU A CA 1
ATOM 1045 C C . LEU A 1 138 ? -13.436 0.898 19.949 1.00 90.12 138 LEU A C 1
ATOM 1047 O O . LEU A 1 138 ? -14.007 1.933 19.617 1.00 90.12 138 LEU A O 1
ATOM 1051 N N . THR A 1 139 ? -14.012 -0.296 19.821 1.00 90.00 139 THR A N 1
ATOM 1052 C CA . THR A 1 139 ? -15.298 -0.478 19.128 1.00 90.00 139 THR A CA 1
ATOM 1053 C C . THR A 1 139 ? -16.470 -0.810 20.053 1.00 90.00 139 THR A C 1
ATOM 1055 O O . THR A 1 139 ? -17.618 -0.766 19.597 1.00 90.00 139 THR A O 1
ATOM 1058 N N . GLY A 1 140 ? -16.215 -1.084 21.335 1.00 84.12 140 GLY A N 1
ATOM 1059 C CA . GLY A 1 140 ? -17.236 -1.460 22.317 1.00 84.12 140 GLY A CA 1
ATOM 1060 C C . GLY A 1 140 ? -17.698 -2.895 22.134 1.00 84.12 140 GLY A C 1
ATOM 1061 O O . GLY A 1 140 ? -18.475 -3.147 21.178 1.00 84.12 140 GLY A O 1
#

pLDDT: mean 93.68, std 6.76, range [45.88, 98.69]

Radius of gyration: 15.68 Å; Cα contacts (8 Å, |Δi|>4): 155; chains: 1; bounding box: 40×31×40 Å

Mean predicted aligned error: 3.68 Å

Nearest PDB structures (foldseek):
  4jr4-assembly2_B  TM=8.167E-01  e=1.545E-04  Mycobacterium tuberculosis
  4ihu-assembly2_B  TM=8.336E-01  e=2.117E-04  Mycobacterium tuberculosis H37Rv
  4jr6-assembly2_B  TM=8.254E-01  e=4.904E-04  Mycobacterium tuberculosis
  6bo0-assembly1_A  TM=8.615E-01  e=9.343E-02  Corynebacterium matruchotii ATCC 14266

Solvent-accessible surface area (backbone atoms only — not comparable to full-atom values): 8208 Å² total; per-residue (Å²): 142,83,85,78,73,74,83,88,81,86,69,56,63,39,89,59,8,81,49,33,58,77,48,38,48,35,36,52,53,46,12,38,52,50,35,43,48,73,70,74,43,72,66,47,37,49,49,36,56,52,47,55,68,30,87,93,56,40,58,59,85,66,32,95,55,60,81,50,47,67,54,55,24,50,48,35,44,74,54,65,51,53,72,69,34,38,49,34,30,61,71,47,71,34,44,65,58,22,50,56,47,17,54,53,23,49,55,52,38,51,75,71,76,49,90,64,82,90,75,48,68,80,86,88,51,81,48,64,76,83,45,90,57,41,65,54,72,75,57,109

Sequence (140 aa):
MNNKKLAVRYHLLNFLDDRSHSRTYSTRAVAATYCVAAQNDAKLYSDFYSGLFASNFQPQEGGAEDRTDGEFAQLAKTVGAGAAVITCIKSGDDLGTAKTKATNGYSTLSGVNANSTPFVWDGVTSVNYQDPAWLTRLTG